Protein AF-A0A522FJN9-F1 (afdb_monomer)

Structure (mmCIF, N/CA/C/O backbone):
data_AF-A0A522FJN9-F1
#
_entry.id   AF-A0A522FJN9-F1
#
loop_
_atom_site.group_PDB
_atom_site.id
_atom_site.type_symbol
_atom_site.label_atom_id
_atom_site.label_alt_id
_atom_site.label_comp_id
_atom_site.label_asym_id
_atom_site.label_entity_id
_atom_site.label_seq_id
_atom_site.pdbx_PDB_ins_code
_atom_site.Cartn_x
_atom_site.Cartn_y
_atom_site.Cartn_z
_atom_site.occupancy
_atom_site.B_iso_or_equiv
_atom_site.auth_seq_id
_atom_site.auth_comp_id
_atom_site.auth_asym_id
_atom_site.auth_atom_id
_atom_site.pdbx_PDB_model_num
ATOM 1 N N . MET A 1 1 ? -10.871 -1.510 19.479 1.00 60.19 1 MET A N 1
ATOM 2 C CA . MET A 1 1 ? -9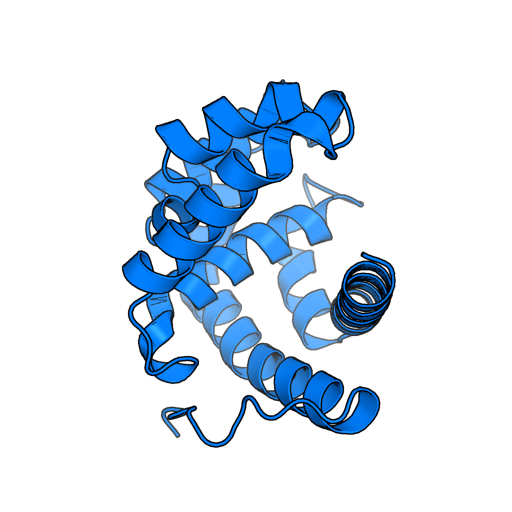.570 -1.959 18.923 1.00 60.19 1 MET A CA 1
ATOM 3 C C . MET A 1 1 ? -9.571 -3.403 18.410 1.00 60.19 1 MET A C 1
ATOM 5 O O . MET A 1 1 ? -9.141 -3.606 17.285 1.00 60.19 1 MET A O 1
ATOM 9 N N . ARG A 1 2 ? -10.078 -4.409 19.151 1.00 76.19 2 ARG A N 1
ATOM 10 C CA . ARG A 1 2 ? -9.965 -5.835 18.750 1.00 76.19 2 ARG A CA 1
ATOM 11 C C . ARG A 1 2 ? -10.516 -6.179 17.354 1.00 76.19 2 ARG A C 1
ATOM 13 O O . ARG A 1 2 ? -9.838 -6.885 16.622 1.00 76.19 2 ARG A O 1
ATOM 20 N N . LYS A 1 3 ? -11.687 -5.652 16.966 1.00 79.38 3 LYS A N 1
ATOM 21 C CA . LYS A 1 3 ? -12.308 -5.947 15.656 1.00 79.38 3 LYS A CA 1
ATOM 22 C C . LYS A 1 3 ? -11.427 -5.541 14.462 1.00 79.38 3 LYS A C 1
ATOM 24 O O . LYS A 1 3 ? -11.263 -6.336 13.550 1.00 79.38 3 LYS A O 1
ATOM 29 N N . GLY A 1 4 ? -10.805 -4.359 14.506 1.00 82.06 4 GLY A N 1
ATOM 30 C CA . GLY A 1 4 ? -9.928 -3.880 13.427 1.00 82.06 4 GLY A CA 1
ATOM 31 C C . GLY A 1 4 ? -8.643 -4.699 13.285 1.00 82.06 4 GLY A C 1
ATOM 32 O O . GLY A 1 4 ? -8.239 -5.015 12.176 1.00 82.06 4 GLY A O 1
ATOM 33 N N . ILE A 1 5 ? -8.044 -5.123 14.404 1.00 84.62 5 ILE A N 1
ATOM 34 C CA . ILE A 1 5 ? -6.850 -5.986 14.393 1.00 84.62 5 ILE A CA 1
ATOM 35 C C . ILE A 1 5 ? -7.173 -7.375 13.821 1.00 84.62 5 ILE A C 1
ATOM 37 O O . ILE A 1 5 ? -6.335 -7.976 13.153 1.00 84.62 5 ILE A O 1
ATOM 41 N N . ILE A 1 6 ? -8.360 -7.914 14.119 1.00 89.38 6 ILE A N 1
ATOM 42 C CA . ILE A 1 6 ? -8.805 -9.198 13.561 1.00 89.38 6 ILE A CA 1
ATOM 43 C C . ILE A 1 6 ? -9.019 -9.047 12.057 1.00 89.38 6 ILE A C 1
ATOM 45 O O . ILE A 1 6 ? -8.422 -9.798 11.297 1.00 89.38 6 ILE A O 1
ATOM 49 N N . LEU A 1 7 ? -9.786 -8.040 11.632 1.00 90.81 7 LEU A N 1
ATOM 50 C CA . LEU A 1 7 ? -10.020 -7.777 10.214 1.00 90.81 7 LEU A CA 1
ATOM 51 C C . LEU A 1 7 ? -8.702 -7.622 9.442 1.00 90.81 7 LEU A C 1
ATOM 53 O O . LEU A 1 7 ? -8.520 -8.270 8.420 1.00 90.81 7 LEU A O 1
ATOM 57 N N . HIS A 1 8 ? -7.752 -6.846 9.968 1.00 88.50 8 HIS A N 1
ATOM 58 C CA . HIS A 1 8 ? -6.448 -6.659 9.332 1.00 88.50 8 HIS A CA 1
ATOM 59 C C . HIS A 1 8 ? -5.689 -7.978 9.146 1.0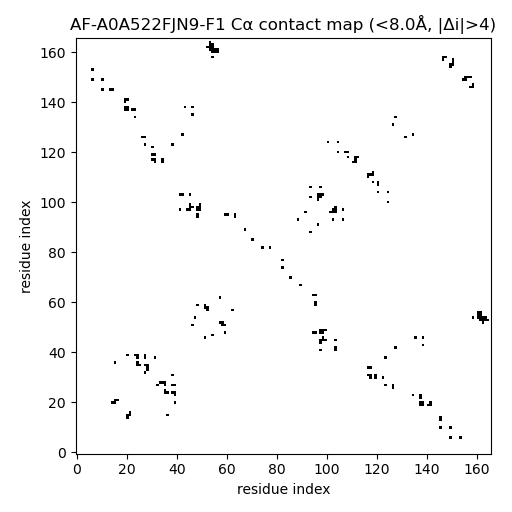0 88.50 8 HIS A C 1
ATOM 61 O O . HIS A 1 8 ? -5.242 -8.266 8.046 1.00 88.50 8 HIS A O 1
ATOM 67 N N . ARG A 1 9 ? -5.643 -8.845 10.168 1.00 90.44 9 ARG A N 1
ATOM 68 C CA . ARG A 1 9 ? -5.005 -10.169 10.049 1.00 90.44 9 ARG A CA 1
ATOM 69 C C . ARG A 1 9 ? -5.647 -11.058 8.984 1.00 90.44 9 ARG A C 1
ATOM 71 O O . ARG A 1 9 ? -4.957 -11.864 8.365 1.00 90.44 9 ARG A O 1
ATOM 78 N N . HIS A 1 10 ? -6.959 -10.944 8.795 1.00 93.94 10 HIS A N 1
ATOM 79 C CA . HIS A 1 10 ? -7.667 -11.673 7.747 1.00 93.94 10 HIS A CA 1
ATOM 80 C C . HIS A 1 10 ? -7.366 -11.108 6.360 1.00 93.94 10 HIS A C 1
ATOM 82 O O . HIS A 1 10 ? -7.120 -11.890 5.445 1.00 93.94 10 HIS A O 1
ATOM 88 N N . ILE A 1 11 ? -7.323 -9.780 6.224 1.00 93.31 11 ILE A N 1
ATOM 89 C CA . ILE A 1 11 ? -6.884 -9.110 4.995 1.00 93.31 11 ILE A CA 1
ATOM 90 C C . ILE A 1 11 ? -5.464 -9.565 4.646 1.00 93.31 11 ILE A C 1
ATOM 92 O O . ILE A 1 11 ? -5.263 -10.090 3.557 1.00 93.31 11 ILE A O 1
ATOM 96 N N . ASP A 1 12 ? -4.511 -9.471 5.576 1.00 91.31 12 ASP A N 1
ATOM 97 C CA . ASP A 1 12 ? -3.120 -9.884 5.354 1.00 91.31 12 ASP A CA 1
ATOM 98 C C . ASP A 1 12 ? -3.041 -11.353 4.932 1.00 91.31 12 ASP A C 1
ATOM 100 O O . ASP A 1 12 ? -2.424 -11.693 3.927 1.00 91.31 12 ASP A O 1
ATOM 104 N N . GLY A 1 13 ? -3.733 -12.238 5.656 1.00 93.56 13 GLY A N 1
ATOM 105 C CA . GLY A 1 13 ? -3.746 -13.664 5.347 1.00 93.56 13 GLY A CA 1
ATOM 106 C C . GLY A 1 13 ? -4.395 -13.995 4.001 1.00 93.56 13 GLY A C 1
ATOM 107 O O . GLY A 1 13 ? -3.986 -14.959 3.351 1.00 93.56 13 GLY A O 1
ATOM 108 N N . PHE A 1 14 ? -5.420 -13.254 3.580 1.00 95.19 14 PHE A N 1
ATOM 109 C CA . PHE A 1 14 ? -6.039 -13.417 2.265 1.00 95.19 14 PHE A CA 1
ATOM 110 C C . PHE A 1 14 ? -5.094 -12.925 1.164 1.00 95.19 14 PHE A C 1
ATOM 112 O O . PHE A 1 14 ? -4.745 -13.697 0.271 1.00 95.19 14 PHE A O 1
ATOM 119 N N . THR A 1 15 ? -4.597 -11.693 1.290 1.00 94.50 15 THR A N 1
ATOM 120 C CA . THR A 1 15 ? -3.643 -11.056 0.372 1.00 94.50 15 THR A CA 1
ATOM 121 C C . THR A 1 15 ? -2.382 -11.898 0.194 1.00 94.50 15 THR A C 1
ATOM 123 O O . THR A 1 15 ? -1.950 -12.151 -0.930 1.00 94.50 15 THR A O 1
ATOM 126 N N . ASP A 1 16 ? -1.802 -12.412 1.280 1.00 91.44 16 ASP A N 1
ATOM 127 C CA . ASP A 1 16 ? -0.533 -13.133 1.217 1.00 91.44 16 ASP A CA 1
ATOM 128 C C . ASP A 1 16 ? -0.604 -14.460 0.469 1.00 91.44 16 ASP A C 1
ATOM 130 O O . ASP A 1 16 ? 0.381 -14.855 -0.165 1.00 91.44 16 ASP A O 1
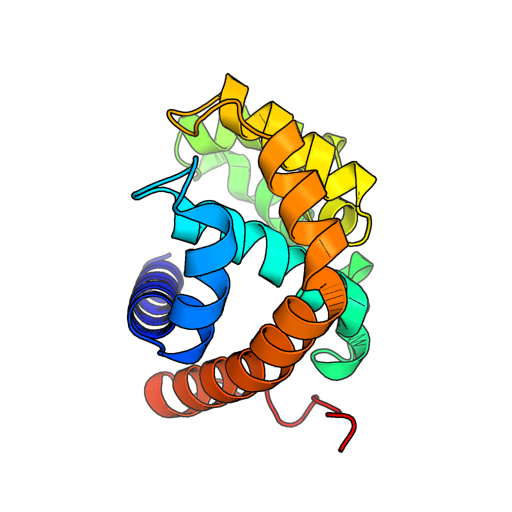ATOM 134 N N . ARG A 1 17 ? -1.761 -15.125 0.529 1.00 93.94 17 ARG A N 1
ATOM 135 C CA . ARG A 1 17 ? -2.013 -16.417 -0.121 1.00 93.94 17 ARG A CA 1
ATOM 136 C C . ARG A 1 17 ? -2.618 -16.272 -1.515 1.00 93.94 17 ARG A C 1
ATOM 138 O O . ARG A 1 17 ? -2.714 -17.271 -2.225 1.00 93.94 17 ARG A O 1
ATOM 145 N N . HIS A 1 18 ? -3.018 -15.066 -1.915 1.00 97.62 18 HIS A N 1
ATOM 146 C CA . HIS A 1 18 ? -3.728 -14.866 -3.168 1.00 97.62 18 HIS A CA 1
ATOM 147 C C . HIS A 1 18 ? -2.794 -15.042 -4.385 1.00 97.62 18 HIS A C 1
ATOM 149 O O . HIS A 1 18 ? -1.763 -14.362 -4.469 1.00 97.62 18 HIS A O 1
ATOM 155 N N . PRO A 1 19 ? -3.141 -15.893 -5.372 1.00 97.62 19 PRO A N 1
ATOM 156 C CA . PRO A 1 19 ? -2.289 -16.145 -6.540 1.00 97.62 19 PRO A CA 1
ATOM 157 C C . PRO A 1 19 ? -1.945 -14.884 -7.346 1.00 97.62 19 PRO A C 1
ATOM 159 O O . PRO A 1 19 ? -0.806 -14.717 -7.779 1.00 97.62 19 PRO A O 1
ATOM 162 N N . VAL A 1 20 ? -2.903 -13.963 -7.497 1.00 98.12 20 VAL A N 1
ATOM 163 C CA . VAL A 1 20 ? -2.701 -12.684 -8.209 1.00 98.12 20 VAL A CA 1
ATOM 164 C C . VAL A 1 20 ? -1.683 -11.793 -7.493 1.00 98.12 20 VAL A C 1
ATOM 166 O O . VAL A 1 20 ? -0.771 -11.255 -8.115 1.00 98.12 20 VAL A O 1
ATOM 169 N N . VAL A 1 21 ? -1.748 -11.719 -6.163 1.00 97.62 21 VAL A N 1
ATOM 170 C CA . VAL A 1 21 ? -0.768 -10.963 -5.373 1.00 97.62 21 VAL A CA 1
ATOM 171 C C . VAL A 1 21 ? 0.612 -11.615 -5.491 1.00 97.62 21 VAL A C 1
ATOM 173 O O . VAL A 1 21 ? 1.627 -10.928 -5.602 1.00 97.62 21 VAL A O 1
ATOM 176 N N . HIS A 1 22 ? 0.676 -12.951 -5.528 1.00 97.12 22 HIS A N 1
ATOM 177 C CA . HIS A 1 22 ? 1.931 -13.664 -5.752 1.00 97.12 22 HIS A CA 1
ATOM 178 C C . HIS A 1 22 ? 2.558 -13.329 -7.115 1.00 97.12 22 HIS A C 1
ATOM 180 O O . HIS A 1 22 ? 3.766 -13.091 -7.181 1.00 97.12 22 HIS A O 1
ATOM 186 N N . ARG A 1 23 ? 1.748 -13.226 -8.179 1.00 97.81 23 ARG A N 1
ATOM 187 C CA . ARG A 1 23 ? 2.184 -12.774 -9.514 1.00 97.81 23 ARG A CA 1
ATOM 188 C C . ARG A 1 23 ? 2.852 -11.397 -9.443 1.00 97.81 23 ARG A C 1
ATOM 190 O O . ARG A 1 23 ? 3.972 -11.241 -9.931 1.00 97.81 23 ARG A O 1
ATOM 197 N N . SER A 1 24 ? 2.240 -10.447 -8.738 1.00 98.25 24 SER A N 1
ATOM 198 C CA . SER A 1 24 ? 2.812 -9.116 -8.502 1.00 98.25 24 SER A CA 1
ATOM 199 C C . SER A 1 24 ? 4.112 -9.145 -7.676 1.00 98.25 24 SER A C 1
ATOM 201 O O . SER A 1 24 ? 5.094 -8.480 -8.030 1.00 98.25 24 SER A O 1
ATOM 203 N N . LYS A 1 25 ? 4.178 -9.958 -6.610 1.00 97.81 25 LYS A N 1
ATOM 204 C CA . LYS A 1 25 ? 5.364 -10.079 -5.734 1.00 9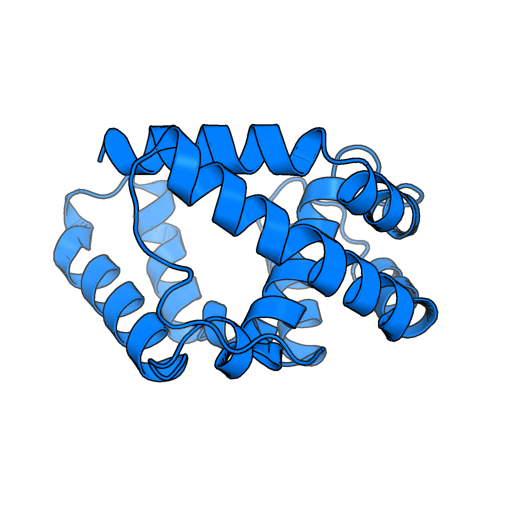7.81 25 LYS A CA 1
ATOM 205 C C . LYS A 1 25 ? 6.628 -10.470 -6.511 1.00 97.81 25 LYS A C 1
ATOM 207 O O . LYS A 1 25 ? 7.710 -9.946 -6.220 1.00 97.81 25 LYS A O 1
ATOM 212 N N . ILE A 1 26 ? 6.504 -11.326 -7.535 1.00 97.75 26 ILE A N 1
ATOM 213 C CA . ILE A 1 26 ? 7.627 -11.817 -8.360 1.00 97.75 26 ILE A CA 1
ATOM 214 C C . ILE A 1 26 ? 8.459 -10.669 -8.949 1.00 97.75 26 ILE A C 1
ATOM 216 O O . ILE A 1 26 ? 9.691 -10.764 -8.996 1.00 97.75 26 ILE A O 1
ATOM 220 N N . PHE A 1 27 ? 7.833 -9.550 -9.328 1.00 97.94 27 PHE A N 1
ATOM 221 C CA . PHE A 1 27 ? 8.548 -8.400 -9.893 1.00 97.94 27 PHE A CA 1
ATOM 222 C C . PHE A 1 27 ? 9.544 -7.758 -8.915 1.00 97.94 27 PHE A C 1
ATOM 224 O O . PHE A 1 27 ? 10.518 -7.129 -9.346 1.00 97.94 27 PHE A O 1
ATOM 231 N N . PHE A 1 28 ? 9.339 -7.938 -7.608 1.00 98.00 28 PHE A N 1
ATOM 232 C CA . PHE A 1 28 ? 10.128 -7.304 -6.552 1.00 98.00 28 PHE A CA 1
ATOM 233 C C . PHE A 1 28 ? 11.040 -8.284 -5.796 1.00 98.00 28 PHE A C 1
ATOM 235 O O . PHE A 1 28 ? 12.049 -7.861 -5.217 1.00 98.00 28 PHE A O 1
ATOM 242 N N . THR A 1 29 ? 10.759 -9.590 -5.860 1.00 96.88 29 THR A N 1
ATOM 243 C CA . THR A 1 29 ? 11.479 -10.656 -5.135 1.00 96.88 29 THR A CA 1
ATOM 244 C C . THR A 1 29 ? 12.994 -10.607 -5.309 1.00 96.88 29 THR A C 1
ATOM 246 O O . THR A 1 29 ? 13.722 -10.835 -4.346 1.00 96.88 29 THR A O 1
ATOM 249 N N . ARG A 1 30 ? 13.495 -10.232 -6.494 1.00 96.88 30 ARG A N 1
ATOM 250 C CA . ARG A 1 30 ? 14.939 -10.207 -6.798 1.00 96.88 30 ARG A CA 1
ATOM 251 C C . ARG A 1 30 ? 15.776 -9.363 -5.827 1.00 96.88 30 ARG A C 1
ATOM 253 O O . ARG A 1 30 ? 16.947 -9.664 -5.630 1.00 96.88 30 ARG A O 1
ATOM 260 N N . LYS A 1 31 ? 15.215 -8.276 -5.288 1.00 97.19 31 LYS A N 1
ATOM 261 C CA . LYS A 1 31 ? 15.921 -7.367 -4.363 1.00 97.19 31 LYS A CA 1
ATOM 262 C C . LYS A 1 31 ? 15.273 -7.266 -2.990 1.00 97.19 31 LYS A C 1
ATOM 264 O O . LYS A 1 31 ? 15.953 -6.924 -2.031 1.00 97.19 31 LYS A O 1
ATOM 269 N N . TYR A 1 32 ? 13.978 -7.553 -2.900 1.00 96.88 32 TYR A N 1
ATOM 270 C CA . TYR A 1 32 ? 13.235 -7.439 -1.651 1.00 96.88 32 TYR A CA 1
ATOM 271 C C . TYR A 1 32 ? 13.019 -8.782 -0.949 1.00 96.88 32 TYR A C 1
ATOM 273 O O . TYR A 1 32 ? 12.774 -8.789 0.254 1.00 96.88 32 TYR A O 1
ATOM 281 N N . HIS A 1 33 ? 13.176 -9.917 -1.640 1.00 95.50 33 HIS A N 1
ATOM 282 C CA . HIS A 1 33 ? 13.007 -11.262 -1.078 1.00 95.50 33 HIS A CA 1
ATOM 283 C C . HIS A 1 33 ? 11.689 -11.387 -0.290 1.00 95.50 33 HIS A C 1
ATOM 285 O O . HIS A 1 33 ? 10.614 -11.175 -0.854 1.00 95.50 33 HIS A O 1
ATOM 291 N N . LYS A 1 34 ? 11.768 -11.662 1.020 1.00 93.94 34 LYS A N 1
ATOM 292 C CA . LYS A 1 34 ? 10.620 -11.738 1.937 1.00 93.94 34 LYS A CA 1
ATOM 293 C C . LYS A 1 34 ? 9.831 -10.428 2.068 1.00 93.94 34 LYS A C 1
ATOM 295 O O . LYS A 1 34 ? 8.665 -10.466 2.422 1.00 93.94 34 LYS A O 1
ATOM 300 N N . TYR A 1 35 ? 10.440 -9.283 1.753 1.00 95.81 35 TYR A N 1
ATOM 301 C CA . TYR A 1 35 ? 9.783 -7.972 1.770 1.00 95.81 35 TYR A CA 1
ATOM 302 C C . TYR A 1 35 ? 9.077 -7.628 0.450 1.00 95.81 35 TYR A C 1
ATOM 304 O O . TYR A 1 35 ? 8.573 -6.519 0.301 1.00 95.81 35 TYR A O 1
ATOM 312 N N . SER A 1 36 ? 9.040 -8.544 -0.524 1.00 96.38 36 SER A N 1
ATOM 313 C CA . SER A 1 36 ? 8.296 -8.340 -1.777 1.00 96.38 36 SER A CA 1
ATOM 314 C C . SER A 1 36 ? 6.807 -8.070 -1.538 1.00 96.38 36 SER A C 1
ATOM 316 O O . SER A 1 36 ? 6.227 -7.285 -2.282 1.00 96.38 36 SER A O 1
ATOM 318 N N . GLY A 1 37 ? 6.220 -8.648 -0.480 1.00 95.12 37 GLY A N 1
ATOM 319 C CA . GLY A 1 37 ? 4.858 -8.333 -0.037 1.00 95.12 37 GLY A CA 1
ATOM 320 C C . GLY A 1 37 ? 4.692 -6.864 0.321 1.00 95.12 37 GLY A C 1
ATOM 321 O O . GLY A 1 37 ? 3.945 -6.182 -0.358 1.00 95.12 37 GLY A O 1
ATOM 322 N N . VAL A 1 38 ? 5.519 -6.345 1.233 1.00 94.62 38 VAL A N 1
ATOM 323 C CA . VAL A 1 38 ? 5.495 -4.926 1.643 1.00 94.62 38 VAL A CA 1
ATOM 324 C C . VAL A 1 38 ? 5.582 -3.972 0.447 1.00 94.62 38 VAL A C 1
ATOM 326 O O . VAL A 1 38 ? 4.912 -2.946 0.406 1.00 94.62 38 VAL A O 1
ATOM 329 N N . ILE A 1 39 ? 6.416 -4.294 -0.547 1.00 97.25 39 ILE A N 1
ATOM 330 C CA . ILE A 1 39 ? 6.504 -3.478 -1.764 1.00 97.25 39 ILE A CA 1
ATOM 331 C C . ILE A 1 39 ? 5.234 -3.587 -2.599 1.00 97.25 39 ILE A C 1
ATOM 333 O O . ILE A 1 39 ? 4.767 -2.575 -3.105 1.00 97.25 39 ILE A O 1
ATOM 337 N N . THR A 1 40 ? 4.682 -4.790 -2.737 1.00 97.38 40 THR A N 1
ATOM 338 C CA . THR A 1 40 ? 3.427 -5.013 -3.462 1.00 97.38 40 THR A CA 1
ATOM 339 C C . THR A 1 40 ? 2.281 -4.245 -2.807 1.00 97.38 40 THR A C 1
ATOM 341 O O . THR A 1 40 ? 1.560 -3.563 -3.524 1.00 97.38 40 THR A O 1
ATOM 344 N N . ASP A 1 41 ? 2.195 -4.234 -1.474 1.00 95.50 41 ASP A N 1
ATOM 345 C CA . ASP A 1 41 ? 1.181 -3.485 -0.721 1.00 95.50 41 ASP A CA 1
ATOM 346 C C . ASP A 1 41 ? 1.285 -1.979 -0.987 1.00 95.50 41 ASP A C 1
ATOM 348 O O . ASP A 1 41 ? 0.308 -1.353 -1.370 1.00 95.50 41 ASP A O 1
ATOM 352 N N . ILE A 1 42 ? 2.495 -1.407 -0.928 1.00 95.94 42 ILE A N 1
ATOM 353 C CA . ILE A 1 42 ? 2.746 0.009 -1.267 1.00 95.94 42 ILE A CA 1
ATOM 354 C C . ILE A 1 42 ? 2.320 0.341 -2.706 1.00 95.94 42 ILE A C 1
ATOM 356 O O . ILE A 1 42 ? 1.880 1.455 -2.997 1.00 95.94 42 ILE A O 1
ATOM 360 N N . ILE A 1 43 ? 2.501 -0.599 -3.637 1.00 97.75 43 ILE A N 1
ATOM 361 C CA . ILE A 1 43 ? 2.072 -0.428 -5.027 1.00 97.75 43 ILE A CA 1
ATOM 362 C C . ILE A 1 43 ? 0.552 -0.570 -5.161 1.00 97.75 43 ILE A C 1
ATOM 364 O O . ILE A 1 43 ? -0.053 0.153 -5.949 1.00 97.75 43 ILE A O 1
ATOM 368 N N . TYR A 1 44 ? -0.082 -1.451 -4.396 1.00 97.69 44 TYR A N 1
ATOM 369 C CA . TYR A 1 44 ? -1.536 -1.585 -4.386 1.00 97.69 44 TYR A CA 1
ATOM 370 C C . TYR A 1 44 ? -2.201 -0.378 -3.719 1.00 97.69 44 TYR A C 1
ATOM 372 O O . TYR A 1 44 ? -3.189 0.115 -4.250 1.00 97.69 44 TYR A O 1
ATOM 380 N N . ASP A 1 45 ? -1.603 0.200 -2.674 1.00 96.31 45 ASP A N 1
ATOM 381 C CA . ASP A 1 45 ? -2.019 1.483 -2.096 1.00 96.31 45 ASP A CA 1
ATOM 382 C C . ASP A 1 45 ? -1.971 2.609 -3.143 1.00 96.31 45 ASP A C 1
ATOM 384 O O . ASP A 1 45 ? -2.855 3.468 -3.192 1.00 96.31 45 ASP A O 1
ATOM 388 N N . HIS A 1 46 ? -0.971 2.599 -4.037 1.00 97.62 46 HIS A N 1
ATOM 389 C CA . HIS A 1 46 ? -0.930 3.531 -5.167 1.00 97.62 46 HIS A CA 1
ATOM 390 C C . HIS A 1 46 ? -2.129 3.362 -6.096 1.00 97.62 46 HIS A C 1
ATOM 392 O O . HIS A 1 46 ? -2.766 4.355 -6.441 1.00 97.62 46 HIS A O 1
ATOM 398 N N . PHE A 1 47 ? -2.437 2.136 -6.515 1.00 97.62 47 PHE A N 1
ATOM 399 C CA . PHE A 1 47 ? -3.571 1.916 -7.409 1.00 97.62 47 PHE A CA 1
ATOM 400 C C . PHE A 1 47 ? -4.902 2.199 -6.721 1.00 97.62 47 PHE A C 1
ATOM 402 O O . PHE A 1 47 ? -5.737 2.865 -7.315 1.00 97.62 47 PHE A O 1
ATOM 409 N N . LEU A 1 48 ? -5.068 1.818 -5.455 1.00 96.31 48 LEU A N 1
ATOM 410 C CA . LEU A 1 48 ? -6.265 2.129 -4.680 1.00 96.31 48 LEU A CA 1
ATOM 411 C C . LEU A 1 48 ? -6.499 3.637 -4.572 1.00 96.31 48 LEU A C 1
ATOM 413 O O . LEU A 1 48 ? -7.605 4.110 -4.801 1.00 96.31 48 LEU A O 1
ATOM 417 N N . THR A 1 49 ? -5.466 4.404 -4.225 1.00 95.75 49 THR A N 1
ATOM 418 C CA . THR A 1 49 ? -5.597 5.861 -4.064 1.00 95.75 49 THR A CA 1
ATOM 419 C C . THR A 1 49 ? -5.751 6.587 -5.396 1.00 95.75 49 THR A C 1
ATOM 421 O O . THR A 1 49 ? -6.387 7.640 -5.455 1.00 95.75 49 THR A O 1
ATOM 424 N N . LYS A 1 50 ? -5.179 6.042 -6.473 1.00 95.56 50 LYS A N 1
ATOM 425 C CA . LYS A 1 50 ? -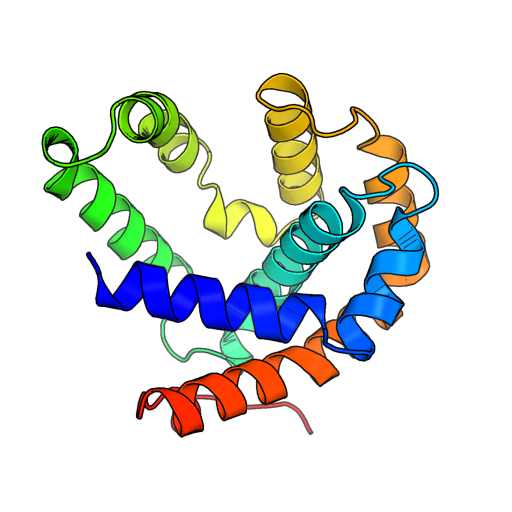5.309 6.599 -7.819 1.00 95.56 50 LYS A CA 1
ATOM 426 C C . LYS A 1 50 ? -6.665 6.294 -8.459 1.00 95.56 50 LYS A C 1
ATOM 428 O O . LYS A 1 50 ? -7.228 7.170 -9.101 1.00 95.56 50 LYS A O 1
ATOM 433 N N . GLU A 1 51 ? -7.173 5.084 -8.269 1.00 94.31 51 GLU A N 1
ATOM 434 C CA . GLU A 1 51 ? -8.434 4.584 -8.830 1.00 94.31 51 GLU A CA 1
ATOM 435 C C . GLU A 1 51 ? -9.573 4.640 -7.793 1.00 94.31 51 GLU A C 1
ATOM 437 O O . GLU A 1 51 ? -10.527 3.861 -7.825 1.00 94.31 51 GLU A O 1
ATOM 442 N N . TRP A 1 52 ? -9.450 5.552 -6.826 1.00 94.06 52 TRP A N 1
ATOM 443 C CA . TRP A 1 52 ? -10.283 5.610 -5.627 1.00 94.06 52 TRP A CA 1
ATOM 444 C C . TRP A 1 52 ? -11.780 5.713 -5.927 1.00 94.06 52 TRP A C 1
ATOM 446 O O . TRP A 1 52 ? -12.591 5.066 -5.260 1.00 94.06 52 TRP A O 1
ATOM 456 N N . ASP A 1 53 ? -12.137 6.468 -6.965 1.00 91.94 53 ASP A N 1
ATOM 457 C CA . ASP A 1 53 ? -13.524 6.716 -7.363 1.00 91.94 53 ASP A CA 1
ATOM 458 C C . ASP A 1 53 ? -14.258 5.444 -7.813 1.00 91.94 53 ASP A C 1
ATOM 460 O O . ASP A 1 53 ? -15.487 5.380 -7.735 1.00 91.94 53 ASP A O 1
ATOM 464 N N . PHE A 1 54 ? -13.532 4.394 -8.221 1.00 91.06 54 PHE A N 1
ATOM 465 C CA . PHE A 1 54 ? -14.152 3.097 -8.494 1.00 91.06 54 PHE A CA 1
ATOM 466 C C . PHE A 1 54 ? -14.588 2.395 -7.212 1.00 91.06 54 PHE A C 1
ATOM 468 O O . PHE A 1 54 ? -15.626 1.738 -7.201 1.00 91.06 54 PHE A O 1
ATOM 475 N N . PHE A 1 55 ? -13.845 2.557 -6.117 1.00 90.25 55 PHE A N 1
ATOM 476 C CA . PHE A 1 55 ? -14.040 1.797 -4.879 1.00 90.25 55 PHE A CA 1
ATOM 477 C C . PHE A 1 55 ? -14.750 2.582 -3.771 1.00 90.25 55 PHE A C 1
ATOM 479 O O . PHE A 1 55 ? -15.212 1.992 -2.793 1.00 90.25 55 PHE A O 1
ATOM 486 N N . SER A 1 56 ? -14.872 3.903 -3.902 1.00 89.75 56 SER A N 1
ATOM 487 C CA . SER A 1 56 ? -15.524 4.753 -2.911 1.00 89.75 56 SER A CA 1
ATOM 488 C C . SER A 1 56 ? -16.177 5.979 -3.543 1.00 89.75 56 SER A C 1
ATOM 490 O O . SER A 1 56 ? -15.562 6.720 -4.294 1.00 89.75 56 SER A O 1
ATOM 492 N N . ARG A 1 57 ? -17.412 6.279 -3.120 1.00 88.56 57 ARG A N 1
ATOM 493 C CA . ARG A 1 57 ? -18.102 7.546 -3.446 1.00 88.56 57 ARG A CA 1
ATOM 494 C C . ARG A 1 57 ? -17.680 8.724 -2.569 1.00 88.56 57 ARG A C 1
ATOM 496 O O . ARG A 1 57 ? -18.089 9.855 -2.811 1.00 88.56 57 ARG A O 1
ATOM 503 N N . ARG A 1 58 ? -16.972 8.460 -1.469 1.00 91.56 58 ARG A N 1
ATOM 504 C CA . ARG A 1 58 ? -16.448 9.519 -0.597 1.00 91.56 58 ARG A CA 1
ATOM 505 C C . ARG A 1 58 ? -15.103 9.970 -1.152 1.00 91.56 58 ARG A C 1
ATOM 507 O O . ARG A 1 58 ? -14.293 9.076 -1.376 1.00 91.56 58 ARG A O 1
ATOM 514 N N . PRO A 1 59 ? -14.833 11.280 -1.285 1.00 92.75 59 PRO A N 1
ATOM 515 C CA . PRO A 1 59 ? -13.526 11.771 -1.719 1.00 92.75 59 PRO A CA 1
ATOM 516 C C . PRO A 1 59 ? -12.400 11.234 -0.833 1.00 92.75 59 PRO A C 1
ATOM 518 O O . PRO A 1 59 ? -12.576 11.138 0.391 1.00 92.75 59 PRO A O 1
ATOM 521 N N . LEU A 1 60 ? -11.260 10.892 -1.437 1.00 94.25 60 LEU A N 1
ATOM 522 C CA . LEU A 1 60 ? -10.097 10.359 -0.722 1.00 94.25 60 LEU A CA 1
ATOM 523 C C . LEU A 1 60 ? -9.655 11.327 0.379 1.00 94.25 60 LEU A C 1
ATOM 525 O O . LEU A 1 60 ? -9.445 10.915 1.516 1.00 94.25 60 LEU A O 1
ATOM 529 N N . GLU A 1 61 ? -9.628 12.620 0.074 1.00 94.12 61 GLU A N 1
ATOM 530 C CA . GLU A 1 61 ? -9.236 13.707 0.971 1.00 94.12 61 GLU A CA 1
ATOM 531 C C . GLU A 1 61 ? -10.128 13.751 2.215 1.00 94.12 61 GLU A C 1
ATOM 533 O O . GLU A 1 61 ? -9.664 13.969 3.333 1.00 94.12 61 GLU A O 1
ATOM 538 N N . SER A 1 62 ? -11.428 13.480 2.051 1.00 93.94 62 SER A N 1
ATOM 539 C CA . SER A 1 62 ? -12.364 13.416 3.176 1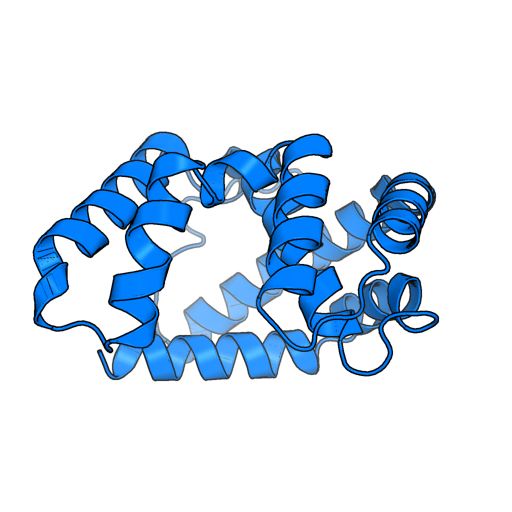.00 93.94 62 SER A CA 1
ATOM 540 C C . SER A 1 62 ? -12.057 12.229 4.090 1.00 93.94 62 SER A C 1
ATOM 542 O O . SER A 1 62 ? -12.108 12.349 5.317 1.00 93.94 62 SER A O 1
ATOM 544 N N . VAL A 1 63 ? -11.726 11.072 3.515 1.00 92.38 63 VAL A N 1
ATOM 545 C CA . VAL A 1 63 ? -11.379 9.871 4.285 1.00 92.38 63 VAL A CA 1
ATOM 546 C C . VAL A 1 63 ? -10.034 10.048 4.988 1.00 92.38 63 VAL A C 1
ATOM 548 O O . VAL A 1 63 ? -9.952 9.807 6.194 1.00 92.38 63 VAL A O 1
ATOM 551 N N . THR A 1 64 ? -9.023 10.550 4.281 1.00 93.75 64 THR A N 1
ATOM 552 C CA . THR A 1 64 ? -7.694 10.862 4.819 1.00 93.75 64 THR A CA 1
ATOM 553 C C . THR A 1 64 ? -7.771 11.882 5.953 1.00 93.75 64 THR A C 1
ATOM 555 O O . THR A 1 64 ? -7.229 11.649 7.036 1.00 93.75 64 THR A O 1
ATOM 558 N N . TYR A 1 65 ? -8.525 12.970 5.769 1.00 93.75 65 TYR A N 1
ATOM 559 C CA . TYR A 1 65 ? -8.749 13.972 6.810 1.00 93.75 65 TYR A CA 1
ATOM 560 C C . TYR A 1 65 ? -9.368 13.363 8.070 1.00 93.75 65 TYR A C 1
ATOM 562 O O . TYR A 1 65 ? -8.886 13.588 9.182 1.00 93.75 65 TYR A O 1
ATOM 570 N N . ASN A 1 66 ? -10.424 12.562 7.906 1.00 93.69 66 ASN A N 1
ATOM 571 C CA . ASN A 1 66 ? -11.096 11.909 9.026 1.00 93.69 66 ASN A CA 1
ATOM 572 C C . ASN A 1 66 ? -10.180 10.904 9.737 1.00 93.69 66 ASN A C 1
ATOM 574 O O . ASN A 1 66 ? -10.218 10.809 10.965 1.00 93.69 66 ASN A O 1
ATOM 578 N N . PHE A 1 67 ? -9.327 10.199 8.992 1.00 91.88 67 PHE A N 1
ATOM 579 C CA . PHE A 1 67 ? -8.322 9.304 9.555 1.00 91.88 67 PHE A CA 1
ATOM 580 C C . PHE A 1 67 ? -7.296 10.069 10.406 1.00 91.88 67 PHE A C 1
ATOM 582 O O . PHE A 1 67 ? -7.093 9.725 11.570 1.00 91.88 67 PHE A O 1
ATOM 589 N N . TYR A 1 68 ? -6.711 11.154 9.891 1.00 93.00 68 TYR A N 1
ATOM 590 C CA . TYR A 1 68 ? -5.756 11.967 10.655 1.00 93.00 68 TYR A CA 1
ATOM 591 C C . TYR A 1 68 ? -6.392 12.656 11.863 1.00 93.00 68 TYR A C 1
ATOM 593 O O . TYR A 1 68 ? -5.798 12.676 12.941 1.00 93.00 68 TYR A O 1
ATOM 601 N N . ARG A 1 69 ? -7.631 13.143 11.734 1.00 94.00 69 ARG A N 1
ATOM 602 C CA . ARG A 1 69 ? -8.426 13.649 12.865 1.00 94.00 69 ARG A CA 1
ATOM 603 C C . ARG A 1 69 ? -8.611 12.586 13.943 1.00 94.00 69 ARG A C 1
ATOM 605 O O . ARG A 1 69 ? -8.449 12.884 15.124 1.00 94.00 69 ARG A O 1
ATOM 612 N N . ALA A 1 70 ? -8.939 11.355 13.554 1.00 91.69 70 ALA A N 1
ATOM 613 C CA . ALA A 1 70 ? -9.083 10.251 14.494 1.00 91.69 70 ALA A CA 1
ATOM 614 C C . ALA A 1 70 ? -7.754 9.912 15.181 1.00 91.69 70 ALA A C 1
ATOM 616 O O . ALA A 1 70 ? -7.766 9.649 16.381 1.00 91.69 70 ALA A O 1
ATOM 617 N N . LEU A 1 71 ? -6.625 9.970 14.466 1.00 91.00 71 LEU A N 1
ATOM 618 C CA . LEU A 1 71 ? -5.309 9.796 15.079 1.00 91.00 71 LEU A CA 1
ATOM 619 C C . LEU A 1 71 ? -5.054 10.867 16.150 1.00 91.00 71 LEU A C 1
ATOM 621 O O . LEU A 1 71 ? -4.841 10.532 17.309 1.00 91.00 71 LEU A O 1
ATOM 625 N N . VAL A 1 72 ? -5.174 12.150 15.810 1.00 93.06 72 VAL A N 1
ATOM 626 C CA . VAL A 1 72 ? -4.933 13.239 16.774 1.00 93.06 72 VAL A CA 1
ATOM 627 C C . VAL A 1 72 ? -5.849 13.125 17.998 1.00 93.06 72 VAL A C 1
ATOM 629 O O . VAL A 1 72 ? -5.383 13.210 19.131 1.00 93.06 72 VAL A O 1
ATOM 632 N N . ASN A 1 73 ? -7.138 12.843 17.792 1.00 93.81 73 ASN A N 1
ATOM 633 C CA . ASN A 1 73 ? -8.111 12.730 18.883 1.00 93.81 73 ASN A CA 1
ATOM 634 C C . ASN A 1 73 ? -7.867 11.536 19.818 1.00 93.81 73 ASN A C 1
ATOM 636 O O . ASN A 1 73 ? -8.385 11.519 20.930 1.00 93.81 73 ASN A O 1
ATOM 640 N N . ASN A 1 74 ? -7.119 10.527 19.369 1.00 91.38 74 ASN A N 1
ATOM 641 C CA . ASN A 1 74 ? -6.823 9.321 20.140 1.00 91.38 74 ASN A CA 1
ATOM 642 C C . ASN A 1 74 ? -5.334 9.215 20.496 1.00 91.38 74 ASN A C 1
ATOM 644 O O . ASN A 1 74 ? -4.875 8.130 20.849 1.00 91.38 74 ASN A O 1
ATOM 648 N N . TYR A 1 75 ? -4.579 10.315 20.411 1.00 90.88 75 TYR A N 1
ATOM 649 C CA . TYR A 1 75 ? -3.133 10.334 20.639 1.00 90.88 75 TYR A CA 1
ATOM 650 C C . TYR A 1 75 ? -2.731 9.650 21.953 1.00 90.88 75 TYR A C 1
ATOM 652 O O . TYR A 1 75 ? -1.866 8.782 21.948 1.00 90.88 75 TYR A O 1
ATOM 660 N N . GLU A 1 76 ? -3.414 9.954 23.060 1.00 91.81 76 GLU A N 1
ATOM 661 C CA . GLU A 1 76 ? -3.060 9.446 24.396 1.00 91.81 76 GLU A CA 1
ATOM 662 C C . GLU A 1 76 ? -3.240 7.935 24.584 1.00 91.81 76 GLU A C 1
ATOM 664 O O . GLU A 1 76 ? -2.598 7.341 25.445 1.00 91.81 76 GLU A O 1
ATOM 669 N N . ILE A 1 77 ? -4.099 7.292 23.787 1.00 90.69 77 ILE A N 1
ATOM 670 C CA . ILE A 1 77 ? -4.381 5.852 23.914 1.00 90.69 77 ILE A CA 1
ATOM 671 C C . ILE A 1 77 ? -3.574 5.002 22.925 1.00 90.69 77 ILE A C 1
ATOM 673 O O . ILE A 1 77 ? -3.746 3.781 22.877 1.00 90.69 77 ILE A O 1
ATOM 677 N N . MET A 1 78 ? -2.732 5.630 22.098 1.00 88.50 78 MET A N 1
ATOM 678 C CA . MET A 1 78 ? -1.899 4.925 21.131 1.00 88.50 78 MET A CA 1
ATOM 679 C C . MET A 1 78 ? -0.626 4.355 21.764 1.00 88.50 78 MET A C 1
ATOM 681 O O . MET A 1 78 ? -0.072 4.950 22.686 1.00 88.50 78 MET A O 1
ATOM 685 N N . PRO A 1 79 ? -0.102 3.240 21.223 1.00 89.31 79 PRO A N 1
ATOM 686 C CA . PRO A 1 79 ? 1.240 2.771 21.550 1.00 89.31 79 PRO A CA 1
ATOM 687 C C . PRO A 1 79 ? 2.307 3.840 21.266 1.00 89.31 79 PRO A C 1
ATOM 689 O O . PRO A 1 79 ? 2.208 4.556 20.269 1.00 89.31 79 PRO A O 1
ATOM 692 N N . GLU A 1 80 ? 3.349 3.905 22.099 1.00 90.50 80 GLU A N 1
ATOM 693 C CA . GLU A 1 80 ? 4.400 4.937 22.032 1.00 90.50 80 GLU A CA 1
ATOM 694 C C . GLU A 1 80 ? 5.010 5.089 20.636 1.00 90.50 80 GLU A C 1
ATOM 696 O O . GLU A 1 80 ? 5.051 6.177 20.071 1.00 90.50 80 GLU A O 1
ATOM 701 N N . ASN A 1 81 ? 5.389 3.968 20.027 1.00 85.56 81 ASN A N 1
ATOM 702 C CA . ASN A 1 81 ? 5.974 3.937 18.692 1.00 85.56 81 ASN A CA 1
ATOM 703 C C . ASN A 1 81 ? 5.046 4.532 17.617 1.00 85.56 81 ASN A C 1
ATOM 705 O O . ASN A 1 81 ? 5.515 5.111 16.641 1.00 85.56 81 ASN A O 1
ATOM 709 N N . VAL A 1 82 ? 3.725 4.400 17.781 1.00 86.44 82 VAL A N 1
ATOM 710 C CA . VAL A 1 82 ? 2.750 5.008 16.867 1.00 86.44 82 VAL A CA 1
ATOM 711 C C . VAL A 1 82 ? 2.653 6.511 17.122 1.00 86.44 82 VAL A C 1
ATOM 713 O O . VAL A 1 82 ? 2.606 7.273 16.156 1.00 86.44 82 VAL A O 1
ATOM 716 N N . ARG A 1 83 ? 2.692 6.953 18.389 1.00 91.06 83 ARG A N 1
ATOM 717 C CA . ARG A 1 83 ? 2.703 8.382 18.755 1.00 91.06 83 ARG A CA 1
ATOM 718 C C . ARG A 1 83 ? 3.897 9.113 18.153 1.00 91.06 83 ARG A C 1
ATOM 720 O O . ARG A 1 83 ? 3.715 10.163 17.546 1.00 91.06 83 ARG A O 1
ATOM 727 N N . GLU A 1 84 ? 5.087 8.526 18.236 1.00 88.44 84 GLU A N 1
ATOM 728 C CA . GLU A 1 84 ? 6.314 9.101 17.671 1.00 88.44 84 GLU A CA 1
ATOM 729 C C . GLU A 1 84 ? 6.272 9.214 16.137 1.00 88.44 84 GLU A C 1
ATOM 731 O O . GLU A 1 84 ? 6.805 10.161 15.554 1.00 88.44 84 GLU A O 1
ATOM 736 N N . MET A 1 85 ? 5.631 8.257 15.457 1.00 83.94 85 MET A N 1
ATOM 737 C CA . MET A 1 85 ? 5.544 8.236 13.992 1.00 83.94 85 MET A CA 1
ATOM 738 C C . MET A 1 85 ? 4.380 9.061 13.432 1.00 83.94 85 MET A C 1
ATOM 740 O O . MET A 1 85 ? 4.457 9.542 12.299 1.00 83.94 85 MET A O 1
ATOM 744 N N . MET A 1 86 ? 3.307 9.246 14.202 1.00 89.00 86 MET A N 1
ATOM 745 C CA . MET A 1 86 ? 2.076 9.899 13.751 1.00 89.00 86 MET A CA 1
ATOM 746 C C . MET A 1 86 ? 2.301 11.304 13.157 1.00 89.00 86 MET A C 1
ATOM 748 O O . MET A 1 86 ? 1.798 11.535 12.052 1.00 89.00 86 MET A O 1
ATOM 752 N N . PRO A 1 87 ? 3.059 12.235 13.781 1.00 88.44 87 PRO A N 1
ATOM 753 C CA . PRO A 1 87 ? 3.260 13.573 13.221 1.00 88.44 87 PRO A CA 1
ATOM 754 C C . PRO A 1 87 ? 3.850 13.522 11.813 1.00 88.44 87 PRO A C 1
ATOM 756 O O . PRO A 1 87 ? 3.448 14.272 10.928 1.00 88.44 87 PRO A O 1
ATOM 759 N N . PHE A 1 88 ? 4.766 12.583 11.586 1.00 85.25 88 PHE A N 1
ATOM 760 C CA . PHE A 1 88 ? 5.395 12.395 10.293 1.00 85.25 88 PHE A CA 1
ATOM 761 C C . PHE A 1 88 ? 4.396 11.907 9.228 1.00 85.25 88 PHE A C 1
ATOM 763 O O . PHE A 1 88 ? 4.432 12.409 8.105 1.00 85.25 88 PHE A O 1
ATOM 770 N N . PHE A 1 89 ? 3.474 10.998 9.563 1.00 84.88 89 PHE A N 1
ATOM 771 C CA . PHE A 1 89 ? 2.433 10.560 8.622 1.00 84.88 89 PHE A CA 1
ATOM 772 C C . PHE A 1 89 ? 1.477 11.687 8.228 1.00 84.88 89 PHE A C 1
ATOM 774 O O . PHE A 1 89 ? 1.110 11.791 7.058 1.00 84.88 89 PHE A O 1
ATOM 781 N N . ILE A 1 90 ? 1.105 12.532 9.194 1.00 89.00 90 ILE A N 1
ATOM 782 C CA . ILE A 1 90 ? 0.177 13.648 8.981 1.00 89.00 90 ILE A CA 1
ATOM 783 C C . ILE A 1 90 ? 0.840 14.741 8.136 1.00 89.00 90 ILE A C 1
ATOM 785 O O . ILE A 1 90 ? 0.292 15.142 7.114 1.00 89.00 90 ILE A O 1
ATOM 789 N N . ILE A 1 91 ? 2.039 15.196 8.523 1.00 86.31 91 ILE A N 1
ATOM 790 C CA . ILE A 1 91 ? 2.740 16.305 7.848 1.00 86.31 91 ILE A CA 1
ATOM 791 C C . ILE A 1 91 ? 3.034 15.976 6.381 1.00 86.31 91 ILE A C 1
ATOM 793 O O . ILE A 1 91 ? 2.964 16.854 5.526 1.00 86.31 91 ILE A O 1
ATOM 797 N N . ASN A 1 92 ? 3.354 14.716 6.080 1.00 83.56 92 ASN A N 1
ATOM 798 C CA . ASN A 1 92 ? 3.683 14.291 4.719 1.00 83.56 92 ASN A CA 1
ATOM 799 C C . ASN A 1 92 ? 2.465 13.814 3.918 1.00 83.56 92 ASN A C 1
ATOM 801 O O . ASN A 1 92 ? 2.651 13.310 2.812 1.00 83.56 92 ASN A O 1
ATOM 805 N N . ASN A 1 93 ? 1.251 13.947 4.470 1.00 87.12 93 ASN A N 1
ATOM 806 C CA . ASN A 1 93 ? 0.001 13.497 3.861 1.00 87.12 93 ASN A CA 1
ATOM 807 C C . ASN A 1 93 ? 0.135 12.094 3.242 1.00 87.12 93 ASN A C 1
ATOM 809 O O . ASN A 1 93 ? -0.078 11.870 2.049 1.00 87.12 93 ASN A O 1
ATOM 813 N N . TRP A 1 94 ? 0.620 11.162 4.064 1.00 90.19 94 TRP A N 1
ATOM 814 C CA . TRP A 1 94 ? 1.128 9.866 3.626 1.00 90.19 94 TRP A CA 1
ATOM 815 C C . TRP A 1 94 ? 0.151 9.086 2.735 1.00 90.19 94 TRP A C 1
ATOM 817 O O . TRP A 1 94 ? 0.584 8.512 1.739 1.00 90.19 94 TRP A O 1
ATOM 827 N N . ILE A 1 95 ? -1.150 9.104 3.053 1.00 91.25 95 ILE A N 1
ATOM 828 C CA . ILE A 1 95 ? -2.182 8.369 2.304 1.00 91.25 95 ILE A CA 1
ATOM 829 C C . ILE A 1 95 ? -2.344 8.958 0.901 1.00 91.25 95 ILE A C 1
ATOM 831 O O . ILE A 1 95 ? -2.226 8.247 -0.091 1.00 91.25 95 ILE A O 1
ATOM 835 N N . GLU A 1 96 ? -2.550 10.266 0.789 1.00 92.75 96 GLU A N 1
ATOM 836 C CA . GLU A 1 96 ? -2.713 10.906 -0.520 1.00 92.75 96 GLU A CA 1
ATOM 837 C C . GLU A 1 96 ? -1.406 10.885 -1.328 1.00 92.75 96 GLU A C 1
ATOM 839 O O . GLU A 1 96 ? -1.426 10.837 -2.558 1.00 92.75 96 GLU A O 1
ATOM 844 N N . SER A 1 97 ? -0.246 10.823 -0.661 1.00 93.06 97 SER A N 1
ATOM 845 C CA . SER A 1 97 ? 1.049 10.738 -1.341 1.00 93.06 97 SER A CA 1
ATOM 846 C C . SER A 1 97 ? 1.148 9.525 -2.277 1.00 93.06 97 SER A C 1
ATOM 848 O O . SER A 1 97 ? 1.780 9.619 -3.339 1.00 93.06 97 SER A O 1
ATOM 850 N N . TYR A 1 98 ? 0.474 8.415 -1.949 1.00 94.88 98 TYR A N 1
ATOM 851 C CA . TYR A 1 98 ? 0.464 7.212 -2.779 1.00 94.88 98 TYR A CA 1
ATOM 852 C C . TYR A 1 98 ? -0.086 7.459 -4.184 1.00 94.88 98 TYR A C 1
ATOM 854 O O . TYR A 1 98 ? 0.357 6.773 -5.099 1.00 94.88 98 TYR A O 1
ATOM 862 N N . GLN A 1 99 ? -0.925 8.477 -4.419 1.00 94.69 99 GLN A N 1
ATOM 863 C CA . GLN A 1 99 ? -1.483 8.776 -5.748 1.00 94.69 99 GLN A CA 1
ATOM 864 C C . GLN A 1 99 ? -0.408 9.042 -6.811 1.00 94.69 99 GLN A C 1
ATOM 866 O O . GLN A 1 99 ? -0.635 8.869 -8.012 1.00 94.69 99 GLN A O 1
ATOM 871 N N . THR A 1 100 ? 0.799 9.439 -6.396 1.00 95.06 100 THR A N 1
ATOM 872 C CA . THR A 1 100 ? 1.878 9.804 -7.315 1.00 95.06 100 THR A CA 1
ATOM 873 C C . THR A 1 100 ? 3.080 8.873 -7.205 1.00 95.06 100 THR A C 1
ATOM 875 O O . THR A 1 100 ? 3.501 8.448 -6.132 1.00 95.06 100 THR A O 1
ATOM 878 N N . ARG A 1 101 ? 3.761 8.648 -8.336 1.00 94.38 101 ARG A N 1
ATOM 879 C CA . ARG A 1 101 ? 5.040 7.912 -8.362 1.00 94.38 101 ARG A CA 1
ATOM 880 C C . ARG A 1 101 ? 6.118 8.567 -7.488 1.00 94.38 101 ARG A C 1
ATOM 882 O O . ARG A 1 101 ? 7.032 7.889 -7.023 1.00 94.38 101 ARG A O 1
ATOM 889 N N . ASN A 1 102 ? 6.054 9.886 -7.303 1.00 94.69 102 ASN A N 1
ATOM 890 C CA . ASN A 1 102 ? 6.985 10.602 -6.435 1.00 94.69 102 ASN A CA 1
ATOM 891 C C . ASN A 1 102 ? 6.698 10.326 -4.958 1.00 94.69 102 ASN A C 1
ATOM 893 O O . ASN A 1 102 ? 7.651 10.106 -4.212 1.00 94.69 102 ASN A O 1
ATOM 897 N N . GLY A 1 103 ? 5.426 10.255 -4.562 1.00 94.31 103 GLY A N 1
ATOM 898 C CA . GLY A 1 103 ? 5.044 9.860 -3.211 1.00 94.31 103 GLY A CA 1
ATOM 899 C C . GLY A 1 103 ? 5.413 8.412 -2.906 1.00 94.31 103 GLY A C 1
ATOM 900 O O . GLY A 1 103 ? 6.082 8.184 -1.907 1.00 94.31 103 GLY A O 1
ATOM 901 N N . ILE A 1 104 ? 5.191 7.462 -3.827 1.00 95.88 104 ILE A N 1
ATOM 902 C CA . ILE A 1 104 ? 5.702 6.080 -3.674 1.00 95.88 104 ILE A CA 1
ATOM 903 C C . ILE A 1 104 ? 7.215 6.075 -3.414 1.00 95.88 104 ILE A C 1
ATOM 905 O O . ILE A 1 104 ? 7.706 5.417 -2.497 1.00 95.88 104 ILE A O 1
ATOM 909 N N . ARG A 1 105 ? 7.986 6.837 -4.203 1.00 96.19 105 ARG A N 1
ATOM 910 C CA . ARG A 1 105 ? 9.439 6.946 -4.005 1.00 96.19 105 ARG A CA 1
ATOM 911 C C . ARG A 1 105 ? 9.778 7.507 -2.622 1.00 96.19 105 ARG A C 1
ATOM 913 O O . ARG A 1 105 ? 10.730 7.037 -2.001 1.00 96.19 105 ARG A O 1
ATOM 920 N N . HIS A 1 106 ? 9.043 8.519 -2.166 1.00 93.12 106 HIS A N 1
ATOM 921 C CA . HIS A 1 106 ? 9.229 9.121 -0.850 1.00 93.12 106 HIS A CA 1
ATOM 922 C C . HIS A 1 106 ? 8.932 8.117 0.274 1.00 93.12 106 HIS A C 1
ATOM 924 O O . HIS A 1 106 ? 9.784 7.915 1.139 1.00 93.12 106 HIS A O 1
ATOM 930 N N . VAL A 1 107 ? 7.790 7.431 0.204 1.00 92.75 107 VAL A N 1
ATOM 931 C CA . VAL A 1 107 ? 7.366 6.369 1.128 1.00 92.75 107 VAL A CA 1
ATOM 932 C C . VAL A 1 107 ? 8.446 5.295 1.245 1.00 92.75 107 VAL A C 1
ATOM 934 O O . VAL A 1 107 ? 8.938 5.027 2.341 1.00 92.75 107 VAL A O 1
ATOM 937 N N . LEU A 1 108 ? 8.906 4.750 0.116 1.00 94.69 108 LEU A N 1
ATOM 938 C CA . LEU A 1 108 ? 9.937 3.708 0.087 1.00 94.69 108 LEU A CA 1
ATOM 939 C C . LEU A 1 108 ? 11.259 4.160 0.719 1.00 94.69 108 LEU A C 1
ATOM 941 O O . LEU A 1 108 ? 11.851 3.424 1.506 1.00 94.69 108 LEU A O 1
ATOM 945 N N . ASN A 1 109 ? 11.711 5.377 0.403 1.00 94.12 109 ASN A N 1
ATOM 946 C CA . ASN A 1 109 ? 12.937 5.940 0.974 1.00 94.12 109 ASN A CA 1
ATOM 947 C C . ASN A 1 109 ? 12.833 6.186 2.480 1.00 94.12 109 ASN A C 1
ATOM 949 O O . ASN A 1 109 ? 13.830 6.108 3.192 1.00 94.12 109 ASN A O 1
ATOM 953 N N . THR A 1 110 ? 11.651 6.546 2.962 1.00 90.12 110 THR A N 1
ATOM 954 C CA . THR A 1 110 ? 11.420 6.754 4.386 1.00 90.12 110 THR A CA 1
ATOM 955 C C . THR A 1 110 ? 11.374 5.418 5.119 1.00 90.12 110 THR A C 1
ATOM 957 O O . THR A 1 110 ? 12.033 5.267 6.149 1.00 90.12 110 THR A O 1
ATOM 960 N N . LEU A 1 111 ? 10.640 4.436 4.590 1.00 90.06 111 LEU A N 1
ATOM 961 C CA . LEU A 1 111 ? 10.527 3.116 5.205 1.00 90.06 111 LEU A CA 1
ATOM 962 C C . LEU A 1 111 ? 11.879 2.406 5.269 1.00 90.06 111 LEU A C 1
ATOM 964 O O . LEU A 1 111 ? 12.202 1.836 6.308 1.00 90.06 111 LEU A O 1
ATOM 968 N N . SER A 1 112 ? 12.712 2.496 4.227 1.00 93.19 112 SER A N 1
ATOM 969 C CA . SER A 1 112 ? 14.053 1.892 4.245 1.00 93.19 112 SER A CA 1
ATOM 970 C C . SER A 1 112 ? 15.000 2.525 5.271 1.00 93.19 112 SER A C 1
ATOM 972 O O . SER A 1 112 ? 15.936 1.874 5.720 1.00 93.19 112 SER A O 1
ATOM 974 N N . LYS A 1 113 ? 14.760 3.779 5.675 1.00 91.06 113 LYS A N 1
ATOM 975 C CA . LYS A 1 113 ? 15.533 4.459 6.731 1.00 91.06 113 LYS A CA 1
ATOM 976 C C . LYS A 1 113 ? 15.052 4.134 8.143 1.00 91.06 113 LYS A C 1
ATOM 978 O O . LYS A 1 113 ? 15.822 4.277 9.085 1.00 91.06 113 LYS A O 1
ATOM 983 N N . ARG A 1 114 ? 13.776 3.776 8.297 1.00 84.62 114 ARG A N 1
ATOM 984 C CA . ARG A 1 114 ? 13.109 3.604 9.600 1.00 84.62 114 ARG A CA 1
ATOM 985 C C . ARG A 1 114 ? 12.769 2.148 9.928 1.00 84.62 114 ARG A C 1
ATOM 987 O O . ARG A 1 114 ? 12.184 1.889 10.971 1.00 84.62 114 ARG A O 1
ATOM 994 N N . SER A 1 115 ? 13.102 1.203 9.050 1.00 87.69 115 SER A N 1
ATOM 995 C CA . SER A 1 115 ? 12.790 -0.220 9.212 1.00 87.69 115 SER A CA 1
ATOM 996 C C . SER A 1 115 ? 13.877 -1.110 8.605 1.00 87.69 115 SER A C 1
ATOM 998 O O . SER A 1 115 ? 14.868 -0.632 8.060 1.00 87.69 115 SER A O 1
ATOM 1000 N N . THR A 1 116 ? 13.668 -2.424 8.661 1.00 91.88 116 THR A N 1
ATOM 1001 C CA . THR A 1 116 ? 14.539 -3.434 8.043 1.00 91.88 116 TH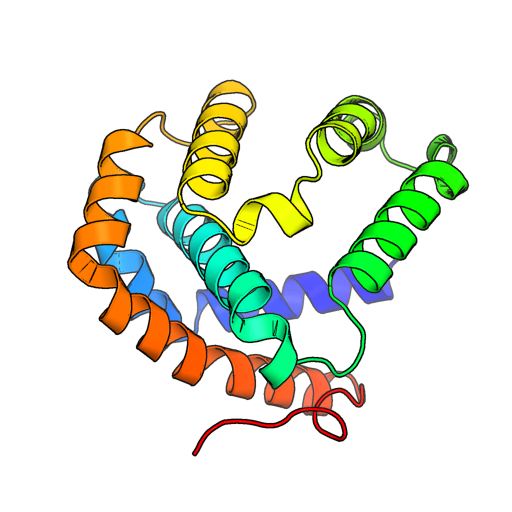R A CA 1
ATOM 1002 C C . THR A 1 116 ? 14.304 -3.611 6.536 1.00 91.88 116 THR A C 1
ATOM 1004 O O . THR A 1 116 ? 14.869 -4.528 5.932 1.00 91.88 116 THR A O 1
ATOM 1007 N N . LEU A 1 117 ? 13.468 -2.765 5.919 1.00 94.38 117 LEU A N 1
ATOM 1008 C CA . LEU A 1 117 ? 13.193 -2.792 4.486 1.00 94.38 117 LEU A CA 1
ATOM 1009 C C . LEU A 1 117 ? 14.472 -2.474 3.679 1.00 94.38 117 LEU A C 1
ATOM 1011 O O . LEU A 1 117 ? 15.098 -1.439 3.915 1.00 94.38 117 LEU A O 1
ATOM 1015 N N . PRO A 1 118 ? 14.852 -3.301 2.684 1.00 95.50 118 PRO A N 1
ATOM 1016 C CA . PRO A 1 118 ? 16.014 -3.040 1.842 1.00 95.50 118 PRO A CA 1
ATOM 1017 C C . PRO A 1 118 ? 15.968 -1.664 1.168 1.00 95.50 118 PRO A C 1
ATOM 1019 O O . PRO A 1 118 ? 14.951 -1.267 0.592 1.00 95.50 118 PRO A O 1
ATOM 1022 N N . ASN A 1 119 ? 17.100 -0.956 1.171 1.00 96.44 119 ASN A N 1
ATOM 1023 C CA . ASN A 1 119 ? 17.243 0.353 0.529 1.00 96.44 119 ASN A CA 1
ATOM 1024 C C . ASN A 1 119 ? 17.407 0.238 -1.001 1.00 96.44 119 ASN A C 1
ATOM 1026 O O . ASN A 1 119 ? 18.418 0.625 -1.587 1.00 96.44 119 ASN A O 1
ATOM 1030 N N . GLU A 1 120 ? 16.396 -0.331 -1.652 1.00 97.44 120 GLU A N 1
ATOM 1031 C CA . GLU A 1 120 ? 16.380 -0.670 -3.078 1.00 97.44 120 GLU A CA 1
ATOM 1032 C C . GLU A 1 120 ? 15.307 0.124 -3.847 1.00 97.44 120 GLU A C 1
ATOM 1034 O O . GLU A 1 120 ? 14.817 -0.303 -4.893 1.00 97.44 120 GLU A O 1
ATOM 1039 N N . THR A 1 121 ? 14.965 1.334 -3.381 1.00 96.88 121 THR A N 1
ATOM 1040 C CA . THR A 1 121 ? 13.919 2.188 -3.977 1.00 96.88 121 THR A CA 1
ATOM 1041 C C . THR A 1 121 ? 14.104 2.389 -5.482 1.00 96.88 121 THR A C 1
ATOM 1043 O O . THR A 1 121 ? 13.143 2.362 -6.249 1.00 96.88 121 THR A O 1
ATOM 1046 N N . ARG A 1 122 ? 15.350 2.553 -5.953 1.00 97.69 122 ARG A N 1
ATOM 1047 C CA . ARG A 1 122 ? 15.643 2.681 -7.394 1.00 97.69 122 ARG A CA 1
ATOM 1048 C C . ARG A 1 122 ? 15.209 1.445 -8.181 1.00 97.69 122 ARG A C 1
ATOM 1050 O O . ARG A 1 122 ? 14.733 1.580 -9.307 1.00 97.69 122 ARG A O 1
ATOM 1057 N N . PHE A 1 123 ? 15.383 0.258 -7.606 1.00 98.31 123 PHE A N 1
ATOM 1058 C CA . PHE A 1 123 ? 14.935 -0.987 -8.209 1.00 98.31 123 PHE A CA 1
ATOM 1059 C C . PHE A 1 123 ? 13.406 -1.085 -8.203 1.00 98.31 123 PHE A C 1
ATOM 1061 O O . PHE A 1 123 ? 12.843 -1.313 -9.274 1.00 98.31 123 PHE A O 1
ATOM 1068 N N . ALA A 1 124 ? 12.744 -0.824 -7.068 1.00 97.88 124 ALA A N 1
ATOM 1069 C CA . ALA A 1 124 ? 11.278 -0.825 -6.980 1.00 97.88 124 ALA A CA 1
ATOM 1070 C C . ALA A 1 124 ? 10.643 0.117 -8.012 1.00 97.88 124 ALA A C 1
ATOM 1072 O O . ALA A 1 124 ? 9.804 -0.301 -8.804 1.00 97.88 124 ALA A O 1
ATOM 1073 N N . MET A 1 125 ? 11.116 1.366 -8.089 1.00 98.19 125 MET A N 1
ATOM 1074 C CA . MET A 1 125 ? 10.581 2.355 -9.031 1.00 98.19 125 MET A CA 1
ATOM 1075 C C . MET A 1 125 ? 10.799 1.961 -10.497 1.00 98.19 125 MET A C 1
ATOM 1077 O O . MET A 1 125 ? 9.970 2.274 -11.352 1.00 98.19 125 MET A O 1
ATOM 1081 N N . ARG A 1 126 ? 11.906 1.273 -10.814 1.00 98.25 126 ARG A N 1
ATOM 1082 C CA . ARG A 1 126 ? 12.157 0.757 -12.167 1.00 98.25 126 ARG A CA 1
ATOM 1083 C C . ARG A 1 126 ? 11.226 -0.407 -12.499 1.00 98.25 126 ARG A C 1
ATOM 1085 O O . ARG A 1 126 ? 10.698 -0.436 -13.607 1.00 98.25 126 ARG A O 1
ATOM 1092 N N . ALA A 1 127 ? 11.033 -1.335 -11.563 1.00 98.12 127 ALA A N 1
ATOM 1093 C CA . ALA A 1 127 ? 10.118 -2.461 -11.723 1.00 98.12 127 ALA A CA 1
ATOM 1094 C C . ALA A 1 127 ? 8.668 -1.979 -11.885 1.00 98.12 127 ALA A C 1
ATOM 1096 O O . ALA A 1 127 ? 8.014 -2.372 -12.847 1.00 98.12 127 ALA A O 1
ATOM 1097 N N . LEU A 1 128 ? 8.222 -1.037 -11.045 1.00 98.06 128 LEU A N 1
ATOM 1098 C CA . LEU A 1 128 ? 6.916 -0.388 -11.171 1.00 98.06 128 LEU A CA 1
ATOM 1099 C C . LEU A 1 128 ? 6.742 0.266 -12.544 1.00 98.06 128 LEU A C 1
ATOM 1101 O O . LEU A 1 128 ? 5.739 0.047 -13.207 1.00 98.06 128 LEU A O 1
ATOM 1105 N N . LYS A 1 129 ? 7.721 1.062 -12.999 1.00 97.94 129 LYS A N 1
ATOM 1106 C CA . LYS A 1 129 ? 7.630 1.723 -14.311 1.00 97.94 129 LYS A CA 1
ATOM 1107 C C . LYS A 1 129 ? 7.538 0.708 -15.453 1.00 97.94 129 LYS A C 1
ATOM 1109 O O . LYS A 1 129 ? 6.794 0.942 -16.397 1.00 97.94 129 LYS A O 1
ATOM 1114 N N . LYS A 1 130 ? 8.320 -0.373 -15.388 1.00 98.38 130 LYS A N 1
ATOM 1115 C CA . LYS A 1 130 ? 8.379 -1.392 -16.443 1.00 98.38 130 LYS A CA 1
ATOM 1116 C C . LYS A 1 130 ? 7.082 -2.198 -16.539 1.00 98.38 130 LYS A C 1
ATOM 1118 O O . LYS A 1 130 ? 6.656 -2.489 -17.646 1.00 98.38 130 LYS A O 1
ATOM 1123 N N . ASN A 1 131 ? 6.483 -2.540 -15.401 1.00 98.19 131 ASN A N 1
ATOM 1124 C CA . ASN A 1 131 ? 5.343 -3.456 -15.324 1.00 98.19 131 ASN A CA 1
ATOM 1125 C C . ASN A 1 131 ? 4.057 -2.741 -14.876 1.00 98.19 131 ASN A C 1
ATOM 1127 O O . ASN A 1 131 ? 3.205 -3.365 -14.257 1.00 98.19 131 ASN A O 1
ATOM 1131 N N . TYR A 1 132 ? 3.939 -1.430 -15.127 1.00 98.00 132 TYR A N 1
ATOM 1132 C CA . TYR A 1 132 ? 2.887 -0.592 -14.536 1.00 98.00 132 TYR A CA 1
ATOM 1133 C C . TYR A 1 132 ? 1.483 -1.132 -14.812 1.00 98.00 132 TYR A C 1
ATOM 1135 O O . TYR A 1 132 ? 0.727 -1.325 -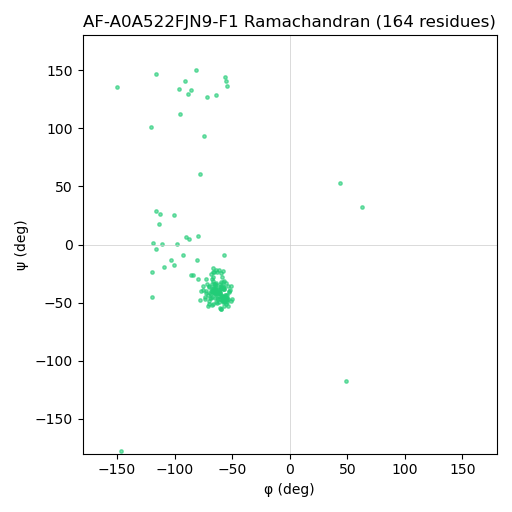13.871 1.00 98.00 132 TYR A O 1
ATOM 1143 N N . TYR A 1 133 ? 1.169 -1.416 -16.079 1.00 97.81 133 TYR A N 1
ATOM 1144 C CA . TYR A 1 133 ? -0.149 -1.919 -16.467 1.00 97.81 133 TYR A CA 1
ATOM 1145 C C . TYR A 1 133 ? -0.396 -3.336 -15.954 1.00 97.81 133 TYR A C 1
ATOM 1147 O O . TYR A 1 133 ? -1.431 -3.571 -15.364 1.00 97.81 133 TYR A O 1
ATOM 1155 N N . SER A 1 134 ? 0.583 -4.244 -16.026 1.00 98.25 134 SER A N 1
ATOM 1156 C CA . SER A 1 134 ? 0.415 -5.592 -15.458 1.00 98.25 134 SER A CA 1
ATOM 1157 C C . SER A 1 134 ? 0.149 -5.565 -13.949 1.00 98.25 134 SER A C 1
ATOM 1159 O O . SER A 1 134 ? -0.689 -6.303 -13.459 1.00 98.25 134 SER A O 1
ATOM 1161 N N . LEU A 1 135 ? 0.839 -4.697 -13.203 1.00 98.50 135 LEU A N 1
ATOM 1162 C CA . LEU A 1 135 ? 0.590 -4.514 -11.771 1.00 98.50 135 LEU A CA 1
ATOM 1163 C C . LEU A 1 135 ? -0.781 -3.871 -11.499 1.00 98.50 135 LEU A C 1
ATOM 1165 O O . LEU A 1 135 ? -1.398 -4.175 -10.482 1.00 98.50 135 LEU A O 1
ATOM 1169 N N . GLN A 1 136 ? -1.239 -2.983 -12.386 1.00 98.12 136 GLN A N 1
ATOM 1170 C CA . GLN A 1 136 ? -2.568 -2.376 -12.311 1.00 98.12 136 GLN A CA 1
ATOM 1171 C C . GLN A 1 136 ? -3.659 -3.417 -12.575 1.00 98.12 136 GLN A C 1
ATOM 1173 O O . GLN A 1 136 ? -4.611 -3.492 -11.808 1.00 98.12 136 GLN A O 1
ATOM 1178 N N . ASP A 1 137 ? -3.497 -4.242 -13.607 1.00 98.00 137 ASP A N 1
ATOM 1179 C CA . ASP A 1 137 ? -4.421 -5.321 -13.953 1.00 98.00 137 ASP A CA 1
ATOM 1180 C C . ASP A 1 137 ? -4.509 -6.338 -12.808 1.00 98.00 137 ASP A C 1
ATOM 1182 O O . ASP A 1 137 ? -5.605 -6.702 -12.391 1.00 98.00 137 ASP A O 1
ATOM 1186 N N . ASP A 1 138 ? -3.365 -6.722 -12.225 1.00 98.31 138 ASP A N 1
ATOM 1187 C CA . ASP A 1 138 ? -3.316 -7.568 -11.028 1.00 98.31 138 ASP A CA 1
ATOM 1188 C C . ASP A 1 138 ? -4.117 -6.951 -9.867 1.00 98.31 138 ASP A C 1
ATOM 1190 O O . ASP A 1 138 ? -4.884 -7.645 -9.200 1.00 98.31 138 ASP A O 1
ATOM 1194 N N . PHE A 1 139 ? -3.966 -5.646 -9.622 1.00 98.00 139 PHE A N 1
ATOM 1195 C CA . PHE A 1 139 ? -4.717 -4.951 -8.578 1.00 98.00 139 PHE A CA 1
ATOM 1196 C C . PHE A 1 139 ? -6.224 -4.923 -8.871 1.00 98.00 139 PHE A C 1
ATOM 1198 O O . PHE A 1 139 ? -7.020 -5.238 -7.986 1.00 98.00 139 PHE A O 1
ATOM 1205 N N . MET A 1 140 ? -6.619 -4.587 -10.102 1.00 96.88 140 MET A N 1
ATOM 1206 C CA . MET A 1 140 ? -8.026 -4.520 -10.513 1.00 96.88 140 MET A CA 1
ATOM 1207 C C . MET A 1 140 ? -8.697 -5.900 -10.514 1.00 96.88 140 MET A C 1
ATOM 1209 O O . MET A 1 140 ? -9.897 -5.993 -10.267 1.00 96.88 140 MET A O 1
ATOM 1213 N N . GLU A 1 141 ? -7.935 -6.974 -10.731 1.00 96.44 141 GLU A N 1
ATOM 1214 C CA . GLU A 1 141 ? -8.397 -8.355 -10.574 1.00 96.44 141 GLU A CA 1
ATOM 1215 C C . GLU A 1 141 ? -8.542 -8.737 -9.090 1.00 96.44 141 GLU A C 1
ATOM 1217 O O . GLU A 1 141 ? -9.534 -9.351 -8.693 1.00 96.44 141 GLU A O 1
ATOM 1222 N N . PHE A 1 142 ? -7.561 -8.389 -8.252 1.00 97.56 142 PHE A N 1
ATOM 1223 C CA . PHE A 1 142 ? -7.496 -8.818 -6.853 1.00 97.56 142 PHE A CA 1
ATOM 1224 C C . PHE A 1 142 ? -8.432 -8.044 -5.918 1.00 97.56 142 PHE A C 1
ATOM 1226 O O . PHE A 1 142 ? -9.119 -8.646 -5.092 1.00 97.56 142 PHE A O 1
ATOM 1233 N N . PHE A 1 143 ? -8.442 -6.715 -5.996 1.00 96.06 143 PHE A N 1
ATOM 1234 C CA . PHE A 1 143 ? -9.077 -5.881 -4.977 1.00 96.06 143 PHE A CA 1
ATOM 1235 C C . PHE A 1 143 ? -10.594 -6.125 -4.837 1.00 96.06 143 PHE A C 1
ATOM 1237 O O . PHE A 1 143 ? -11.060 -6.233 -3.701 1.00 96.06 143 PHE A O 1
ATOM 1244 N N . PRO A 1 144 ? -11.374 -6.335 -5.921 1.00 94.25 144 PRO A N 1
ATOM 1245 C CA . PRO A 1 144 ? -12.777 -6.739 -5.801 1.00 94.25 144 PRO A CA 1
ATOM 1246 C C . PRO A 1 144 ? -12.975 -8.066 -5.052 1.00 94.25 144 PRO A C 1
ATOM 1248 O O . PRO A 1 144 ? -13.933 -8.203 -4.295 1.00 94.25 144 PRO A O 1
ATOM 1251 N N . GLN A 1 145 ? -12.057 -9.027 -5.212 1.00 95.62 145 GLN A N 1
ATOM 1252 C CA . GLN A 1 145 ? -12.107 -10.313 -4.503 1.00 95.62 145 GLN A CA 1
ATOM 1253 C C . GLN A 1 145 ? -11.818 -10.141 -3.009 1.00 95.62 145 GLN A C 1
ATOM 1255 O O . GLN A 1 145 ? -12.444 -10.798 -2.179 1.00 95.62 145 GLN A O 1
ATOM 1260 N N . LEU A 1 146 ? -10.905 -9.232 -2.651 1.00 95.44 146 LEU A N 1
ATOM 1261 C CA . LEU A 1 146 ? -10.662 -8.872 -1.254 1.00 95.44 146 LEU A CA 1
ATOM 1262 C C . LEU A 1 146 ? -11.903 -8.240 -0.617 1.00 95.44 146 LEU A C 1
ATOM 1264 O O . LEU A 1 146 ? -12.233 -8.561 0.524 1.00 95.44 146 LEU A O 1
ATOM 1268 N N . ILE A 1 147 ? -12.589 -7.357 -1.346 1.00 93.62 147 ILE A N 1
ATOM 1269 C CA . ILE A 1 147 ? -13.835 -6.748 -0.878 1.00 93.62 147 ILE A CA 1
ATOM 1270 C C . ILE A 1 147 ? -14.869 -7.841 -0.619 1.00 93.62 147 ILE A C 1
ATOM 1272 O O . ILE A 1 147 ? -15.315 -7.961 0.516 1.00 93.62 147 ILE A O 1
ATOM 1276 N N . ASP A 1 148 ? -15.163 -8.686 -1.609 1.00 93.75 148 ASP A N 1
ATOM 1277 C CA . ASP A 1 148 ? -16.120 -9.795 -1.479 1.00 93.75 148 ASP A CA 1
ATOM 1278 C C . ASP A 1 148 ? -15.794 -10.724 -0.294 1.00 93.75 148 ASP A C 1
ATOM 1280 O O . ASP A 1 148 ? -16.678 -11.070 0.492 1.00 93.75 148 ASP A O 1
ATOM 1284 N N . TYR A 1 149 ? -14.515 -11.066 -0.105 1.00 94.50 149 TYR A N 1
ATOM 1285 C CA . TYR A 1 149 ? -14.051 -11.834 1.051 1.00 94.50 149 TYR A CA 1
ATOM 1286 C C . TYR A 1 149 ? -14.394 -11.142 2.379 1.00 94.50 149 TYR A C 1
ATOM 1288 O O . TYR A 1 149 ? -14.955 -11.764 3.283 1.00 94.50 149 TYR A O 1
ATOM 1296 N N . VAL A 1 150 ? -14.087 -9.847 2.503 1.00 93.31 150 VAL A N 1
ATOM 1297 C CA . VAL A 1 150 ? -14.368 -9.074 3.719 1.00 93.31 150 VAL A CA 1
ATOM 1298 C C . VAL A 1 150 ? -15.873 -8.937 3.962 1.00 93.31 150 VAL A C 1
ATOM 1300 O O . VAL A 1 150 ? -16.309 -9.063 5.108 1.00 93.31 150 VAL A O 1
ATOM 1303 N N . GLU A 1 151 ? -16.674 -8.713 2.920 1.00 92.06 151 GLU A N 1
ATOM 1304 C CA . GLU A 1 151 ? -18.131 -8.610 3.054 1.00 92.06 151 GLU A CA 1
ATOM 1305 C C . GLU A 1 151 ? -18.739 -9.919 3.562 1.00 92.06 151 GLU A C 1
ATOM 1307 O O . GLU A 1 151 ? -19.520 -9.907 4.515 1.00 92.06 151 GLU A O 1
ATOM 1312 N N . LYS A 1 152 ? -18.335 -11.055 2.981 1.00 91.19 152 LYS A N 1
ATOM 1313 C CA . LYS A 1 152 ? -18.847 -12.384 3.346 1.00 91.19 152 LYS A CA 1
ATOM 1314 C C . LYS A 1 152 ? -18.435 -12.815 4.749 1.00 91.19 152 LYS A C 1
ATOM 1316 O O . LYS A 1 152 ? -19.270 -13.305 5.503 1.00 91.19 152 LYS A O 1
ATOM 1321 N N . GLU A 1 153 ? -17.170 -12.626 5.110 1.00 90.88 153 GLU A N 1
ATOM 1322 C CA . GLU A 1 153 ? -16.641 -13.111 6.390 1.00 90.88 153 GLU A CA 1
ATOM 1323 C C . GLU A 1 153 ? -16.999 -12.202 7.574 1.00 90.88 153 GLU A C 1
ATOM 1325 O O . GLU A 1 153 ? -17.123 -12.675 8.704 1.00 90.88 153 GLU A O 1
ATOM 1330 N N . PHE A 1 154 ? -17.160 -10.894 7.344 1.00 88.75 154 PHE A N 1
ATOM 1331 C CA . PHE A 1 154 ? -17.362 -9.916 8.421 1.00 88.75 154 PHE A CA 1
ATOM 1332 C C . PHE A 1 154 ? -18.722 -9.212 8.389 1.00 88.75 154 PHE A C 1
ATOM 1334 O O . PHE A 1 154 ? -19.009 -8.442 9.310 1.00 88.75 154 PHE A O 1
ATOM 1341 N N . GLY A 1 155 ? -19.557 -9.463 7.375 1.00 84.62 155 GLY A N 1
ATOM 1342 C CA . GLY A 1 155 ? -20.879 -8.846 7.235 1.00 84.62 155 GLY A CA 1
ATOM 1343 C C . GLY A 1 155 ? -20.814 -7.325 7.072 1.00 84.62 155 GLY A C 1
ATOM 1344 O O . GLY A 1 155 ? -21.668 -6.609 7.593 1.00 84.62 155 GLY A O 1
ATOM 1345 N N . ILE A 1 156 ? -19.755 -6.822 6.434 1.00 83.88 156 ILE A N 1
ATOM 1346 C CA . ILE A 1 156 ? -19.547 -5.391 6.179 1.00 83.88 156 ILE A CA 1
ATOM 1347 C C . ILE A 1 156 ? -20.045 -5.083 4.769 1.00 83.88 156 ILE A C 1
ATOM 1349 O O . ILE A 1 156 ? -19.692 -5.793 3.841 1.00 83.88 156 ILE A O 1
ATOM 1353 N N . GLU A 1 157 ? -20.813 -4.009 4.592 1.00 81.31 157 GLU A N 1
ATOM 1354 C CA . GLU A 1 157 ? -21.258 -3.561 3.267 1.00 81.31 157 GLU A CA 1
ATOM 1355 C C . GLU A 1 157 ? -20.326 -2.475 2.707 1.00 81.31 157 GLU A C 1
ATOM 1357 O O . GLU A 1 157 ? -20.270 -1.344 3.202 1.00 81.31 157 GLU A O 1
ATOM 1362 N N . ILE A 1 158 ? -19.608 -2.822 1.647 1.00 81.12 158 ILE A N 1
ATOM 1363 C CA . ILE A 1 158 ? -18.652 -1.998 0.903 1.00 81.12 158 ILE A CA 1
ATOM 1364 C C . ILE A 1 158 ? -19.109 -1.861 -0.565 1.00 81.12 158 ILE A C 1
ATOM 1366 O O . ILE A 1 158 ? -19.147 -0.749 -1.099 1.00 81.12 158 ILE A O 1
ATOM 1370 N N . SER A 1 159 ? -19.522 -2.962 -1.202 1.00 71.94 159 SER A N 1
ATOM 1371 C CA . SER A 1 159 ? -19.771 -3.109 -2.644 1.00 71.94 159 SER A CA 1
ATOM 1372 C C . SER A 1 159 ? -20.954 -2.311 -3.188 1.00 71.94 159 SER A C 1
ATOM 1374 O O . SER A 1 159 ? -20.878 -1.814 -4.310 1.00 71.94 159 SER A O 1
ATOM 1376 N N . HIS A 1 160 ? -21.995 -2.056 -2.387 1.00 63.41 160 HIS A N 1
ATOM 1377 C CA . HIS A 1 160 ? -23.169 -1.246 -2.772 1.00 63.41 160 HIS A CA 1
ATOM 1378 C C . HIS A 1 160 ? -22.835 0.190 -3.230 1.00 63.41 160 HIS A C 1
ATOM 1380 O O . HIS A 1 160 ? -23.706 0.935 -3.690 1.00 63.41 160 HIS A O 1
ATOM 1386 N N . ARG A 1 161 ? -21.581 0.623 -3.065 1.00 62.66 161 ARG A N 1
ATOM 1387 C CA . ARG A 1 161 ? -21.096 1.962 -3.414 1.00 62.66 161 ARG A CA 1
ATOM 1388 C C . ARG A 1 161 ? -19.990 1.956 -4.472 1.00 62.66 161 ARG A C 1
ATOM 1390 O O . ARG A 1 161 ? -19.540 3.041 -4.825 1.00 62.66 161 ARG A O 1
ATOM 1397 N N . ILE A 1 162 ? -19.597 0.791 -4.981 1.00 70.81 162 ILE A N 1
ATOM 1398 C CA . ILE A 1 162 ? -18.490 0.609 -5.929 1.00 70.81 162 ILE A CA 1
ATOM 1399 C C . ILE A 1 162 ? -19.017 0.692 -7.363 1.00 70.81 162 ILE A C 1
ATOM 1401 O O . ILE A 1 162 ? -20.096 0.187 -7.666 1.00 70.81 162 ILE A O 1
ATOM 1405 N N . THR A 1 163 ? -18.250 1.324 -8.247 1.00 65.75 163 THR A N 1
ATOM 1406 C CA . THR A 1 163 ? -18.483 1.315 -9.696 1.00 65.75 163 THR A CA 1
ATOM 1407 C C . THR A 1 163 ? -17.243 0.720 -10.343 1.00 65.75 163 THR A C 1
ATOM 1409 O O . THR A 1 163 ? -16.227 1.398 -10.446 1.00 65.75 163 THR A O 1
ATOM 1412 N N . ILE A 1 164 ? -17.289 -0.556 -10.726 1.00 62.09 164 ILE A N 1
ATOM 1413 C CA . ILE A 1 164 ? -16.145 -1.197 -11.383 1.00 62.09 164 ILE A CA 1
ATOM 1414 C C . ILE A 1 164 ? -16.273 -0.965 -12.894 1.00 62.09 164 ILE A C 1
ATOM 1416 O O . ILE A 1 164 ? -17.351 -1.220 -13.435 1.00 62.09 164 ILE A O 1
ATOM 1420 N N . PRO A 1 165 ? -15.228 -0.475 -13.581 1.00 53.06 165 PRO A N 1
ATOM 1421 C CA . PRO A 1 165 ? -15.241 -0.342 -15.028 1.00 53.06 165 PRO A CA 1
ATOM 1422 C C . PRO A 1 165 ? -15.074 -1.735 -15.647 1.00 53.06 165 PRO A C 1
ATOM 1424 O O . PRO A 1 165 ? -13.955 -2.219 -15.807 1.00 53.06 165 PRO A O 1
ATOM 1427 N N . PHE A 1 166 ? -16.190 -2.388 -15.957 1.00 52.34 166 PHE A N 1
ATOM 1428 C CA . PHE A 1 166 ? -16.233 -3.525 -16.874 1.00 52.34 166 PHE A CA 1
ATOM 1429 C C . PHE A 1 166 ? -17.106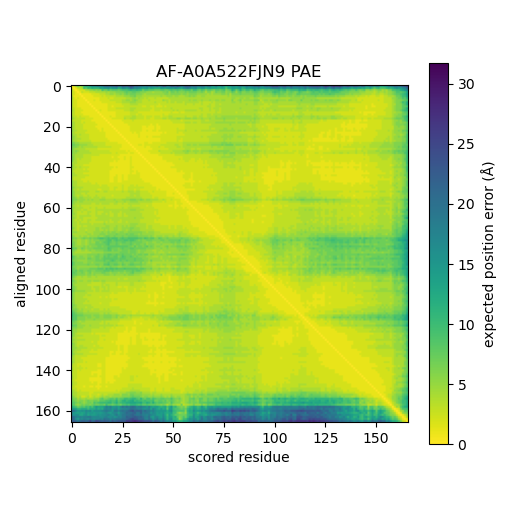 -3.163 -18.071 1.00 52.34 166 PHE A C 1
ATOM 1431 O O . PHE A 1 166 ? -18.227 -2.652 -17.840 1.00 52.34 166 PHE A O 1
#

pLDDT: mean 91.54, std 8.34, range [52.34, 98.5]

Solvent-accessible surface area (backbone atoms only — not comparable to full-atom values): 9382 Å² total; per-residue (Å²): 114,70,69,61,58,51,52,48,53,50,51,51,56,49,53,72,68,31,67,54,51,49,61,52,22,59,74,40,31,90,77,38,48,91,47,12,56,64,53,42,50,57,52,45,47,19,51,50,54,58,51,32,70,34,65,32,82,64,58,67,66,60,53,52,50,52,51,52,52,52,48,64,77,42,46,90,79,47,58,66,74,53,54,74,47,44,63,60,44,59,77,61,41,51,72,70,29,26,52,35,76,66,31,45,52,50,51,46,55,49,46,28,74,75,50,91,49,67,88,46,53,72,56,52,55,49,43,47,66,74,42,43,64,64,50,46,51,38,42,68,64,43,51,62,53,53,48,52,51,47,26,72,77,67,72,49,92,60,68,97,54,43,51,76,96,123

Secondary structure (DSSP, 8-state):
-HHHHHHHHHHHHHHHH-HHHHHHHHHHHHHHGGGHHHHHHHHHHHHHHHSHHHH-SS-HHHHHHHHHHHHHHTGGGS-HHHHHHHHHHHHTTHHHHTTSHHHHHHHHHHHHHHSS--S-HHHHHHHHHHTHHHHHHHHHHHHHHHHHHHHHHH----GGG-----

Mean predicted aligned error: 4.26 Å

Sequence (166 aa):
MRKGIILHRHIDGFTDRHPVVHRSKIFFTRKYHKYSGVITDIIYDHFLTKEWDFFSRRPLESVTYNFYRALVNNYEIMPENVREMMPFFIINNWIESYQTRNGIRHVLNTLSKRSTLPNETRFAMRALKKNYYSLQDDFMEFFPQLIDYVEKEFGIEISHRITIPF

Radius of gyration: 16.21 Å; Cα contacts (8 Å, |Δi|>4): 130; chains: 1; bounding box: 40×33×41 Å

Foldseek 3Di:
DVVVVVLVVVLCVCLVPDPLNVVQLVLVCVQFPVCSSVLLVLLLLQLCLQVVQQQAPDNPVVVLVVVLVVCVVCLVVDDPVCNVCSVVCVVLVLSNLSPDLVSSLVVLCVCVVVHVGDPPSVSSSVSCVVCVVSSSVSSLVVVVVSVVVCCVPPVDDRPVGGHRDD